Protein AF-A0A1G1DDM7-F1 (afdb_monomer_lite)

Radius of gyration: 16.38 Å; chains: 1; bounding box: 37×44×28 Å

pLDDT: mean 81.48, std 12.4, range [49.31, 96.0]

Secondary structure (DSSP, 8-state):
--HHHHHHHHHHHHHHHHHHHHHHHHHS---EEEEE-SSSSEEEEPTTS-EEEE------S-HHHHHHHHHHHHTT-

Structure (mmCIF, N/CA/C/O backbone):
data_AF-A0A1G1DDM7-F1
#
_entry.id   AF-A0A1G1DDM7-F1
#
loop_
_atom_site.group_PDB
_atom_site.id
_atom_site.type_symbol
_atom_site.label_atom_id
_atom_site.label_alt_id
_atom_site.label_comp_id
_atom_site.label_asym_id
_atom_site.label_entity_id
_atom_site.label_seq_id
_atom_site.pdbx_PDB_ins_code
_atom_site.Cartn_x
_atom_site.Cartn_y
_atom_site.Cartn_z
_atom_site.occupancy
_atom_site.B_iso_or_equiv
_atom_site.auth_seq_id
_atom_site.auth_comp_id
_atom_site.auth_asym_id
_atom_site.auth_atom_id
_atom_site.pdbx_PDB_model_num
ATOM 1 N N . MET A 1 1 ? 15.521 16.274 13.441 1.00 55.62 1 MET A N 1
ATOM 2 C CA . MET A 1 1 ? 15.071 15.801 12.118 1.00 55.62 1 MET A CA 1
ATOM 3 C C . MET A 1 1 ? 15.760 16.657 11.082 1.00 55.62 1 MET A C 1
ATOM 5 O O . MET A 1 1 ? 15.722 17.872 11.219 1.00 55.62 1 MET A O 1
ATOM 9 N N . SER A 1 2 ? 16.462 16.035 10.141 1.00 73.31 2 SER A N 1
ATOM 10 C CA . SER A 1 2 ? 17.133 16.741 9.044 1.00 73.31 2 SER A CA 1
ATOM 11 C C . SER A 1 2 ? 16.160 17.003 7.891 1.00 73.31 2 SER A C 1
ATOM 13 O O . SER A 1 2 ? 15.213 16.239 7.697 1.00 73.31 2 SER A O 1
ATOM 15 N N . ASP A 1 3 ? 16.415 18.030 7.082 1.00 73.38 3 ASP A N 1
ATOM 16 C CA . ASP A 1 3 ? 15.589 18.374 5.910 1.00 73.38 3 ASP A CA 1
ATOM 17 C C . ASP A 1 3 ? 15.420 17.197 4.932 1.00 73.38 3 ASP A C 1
ATOM 19 O O . ASP A 1 3 ? 14.387 17.041 4.280 1.00 73.38 3 ASP A O 1
ATOM 23 N N . LYS A 1 4 ? 16.412 16.300 4.887 1.00 65.81 4 LYS A N 1
ATOM 24 C CA . LYS A 1 4 ? 16.392 15.077 4.078 1.00 65.81 4 LYS A CA 1
ATOM 25 C C . LYS A 1 4 ? 15.341 14.065 4.550 1.00 65.81 4 LYS A C 1
ATOM 27 O O . LYS A 1 4 ? 14.703 13.414 3.725 1.00 65.81 4 LYS A O 1
ATOM 32 N N . GLU A 1 5 ? 15.151 13.928 5.860 1.00 65.25 5 GLU A N 1
ATOM 33 C CA . GLU A 1 5 ? 14.137 13.031 6.437 1.00 65.25 5 GLU A CA 1
ATOM 34 C C . GLU A 1 5 ? 12.723 13.578 6.221 1.00 65.25 5 GLU A C 1
ATOM 36 O O . GLU A 1 5 ? 11.794 12.813 5.961 1.00 65.25 5 GLU A O 1
ATOM 41 N N . LEU A 1 6 ? 12.571 14.905 6.283 1.00 65.19 6 LEU A N 1
ATOM 42 C CA . LEU A 1 6 ? 11.326 15.603 5.963 1.00 65.19 6 LEU A CA 1
ATOM 43 C C . LEU A 1 6 ? 10.923 15.385 4.501 1.00 65.19 6 LEU A C 1
ATOM 45 O O . LEU A 1 6 ? 9.790 14.986 4.238 1.00 65.19 6 LEU A O 1
ATOM 49 N N . GLY A 1 7 ? 11.862 15.556 3.565 1.00 63.28 7 GLY A N 1
ATOM 50 C CA . GLY A 1 7 ? 11.608 15.328 2.142 1.00 63.28 7 GLY A CA 1
ATOM 51 C C . GLY A 1 7 ? 11.170 13.894 1.833 1.00 63.28 7 GLY A C 1
ATOM 52 O O . GLY A 1 7 ? 10.194 13.696 1.114 1.00 63.28 7 GLY A O 1
ATOM 53 N N . LYS A 1 8 ? 11.828 12.890 2.429 1.00 70.31 8 LYS A N 1
ATOM 54 C CA . LYS A 1 8 ? 11.484 11.472 2.219 1.00 70.31 8 LYS A CA 1
ATOM 55 C C . LYS A 1 8 ? 10.055 11.150 2.669 1.00 70.31 8 LYS A C 1
ATOM 57 O O . LYS A 1 8 ? 9.301 10.551 1.911 1.00 70.31 8 LYS A O 1
ATOM 62 N N . LYS A 1 9 ? 9.653 11.631 3.850 1.00 73.44 9 LYS A N 1
ATOM 63 C CA . LYS A 1 9 ? 8.292 11.430 4.377 1.00 73.44 9 LYS A CA 1
ATOM 64 C C . LYS A 1 9 ? 7.208 12.080 3.514 1.00 73.44 9 LYS A C 1
ATOM 66 O O . LYS A 1 9 ? 6.105 11.549 3.415 1.00 73.44 9 LYS A O 1
ATOM 71 N N . MET A 1 10 ? 7.493 13.234 2.907 1.00 75.12 10 MET A N 1
ATOM 72 C CA . MET A 1 10 ? 6.542 13.906 2.012 1.00 75.12 10 MET A CA 1
ATOM 73 C C . MET A 1 10 ? 6.344 13.135 0.704 1.00 75.12 10 MET A C 1
ATOM 75 O O . MET A 1 10 ? 5.212 13.023 0.230 1.00 75.12 10 MET A O 1
ATOM 79 N N . VAL A 1 11 ? 7.420 12.570 0.149 1.00 79.81 11 VAL A N 1
ATOM 80 C CA . VAL A 1 11 ? 7.347 11.708 -1.040 1.00 79.81 11 VAL A CA 1
ATOM 81 C C . VAL A 1 11 ? 6.541 10.446 -0.735 1.00 79.81 11 VAL A C 1
ATOM 83 O O . VAL A 1 11 ? 5.555 10.191 -1.419 1.00 79.81 11 VAL A O 1
ATOM 86 N N . G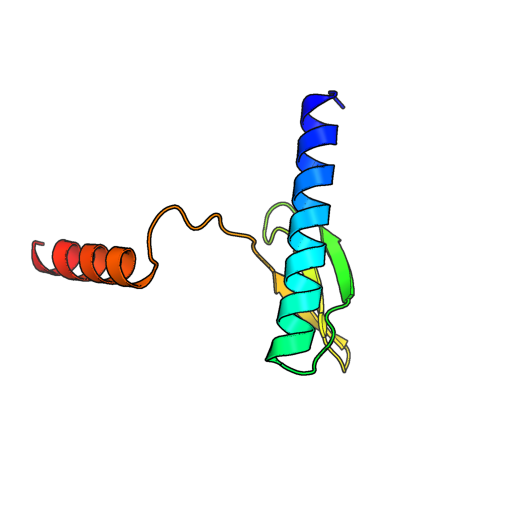LU A 1 12 ? 6.869 9.736 0.346 1.00 79.69 12 GLU A N 1
ATOM 87 C CA . GLU A 1 12 ? 6.172 8.506 0.761 1.00 79.69 12 GLU A CA 1
ATOM 88 C C . GLU A 1 12 ? 4.661 8.725 0.959 1.00 79.69 12 GLU A C 1
ATOM 90 O O . GLU A 1 12 ? 3.839 7.908 0.547 1.00 79.69 12 GLU A O 1
ATOM 95 N N . ARG A 1 13 ? 4.268 9.863 1.545 1.00 83.31 13 ARG A N 1
ATOM 96 C CA . ARG A 1 13 ? 2.853 10.222 1.712 1.00 83.31 13 ARG A CA 1
ATOM 97 C C . ARG A 1 13 ? 2.149 10.470 0.378 1.00 83.31 13 ARG A C 1
ATOM 99 O O . ARG A 1 13 ? 1.013 10.043 0.207 1.00 83.31 13 ARG A O 1
ATOM 106 N N . THR A 1 14 ? 2.821 11.137 -0.555 1.00 88.62 14 THR A N 1
ATOM 107 C CA . THR A 1 14 ? 2.272 11.419 -1.888 1.00 88.62 14 THR A CA 1
ATOM 108 C C . THR A 1 14 ? 2.090 10.123 -2.687 1.00 88.62 14 THR A C 1
ATOM 110 O O . THR A 1 14 ? 1.059 9.909 -3.319 1.00 88.62 14 THR A O 1
ATOM 113 N N . GLU A 1 15 ? 3.069 9.218 -2.626 1.00 90.75 15 GLU A N 1
ATOM 114 C CA . GLU A 1 15 ? 2.989 7.898 -3.261 1.00 90.75 15 GLU A CA 1
ATOM 115 C C . GLU A 1 15 ? 1.857 7.047 -2.673 1.00 90.75 15 GLU A C 1
ATOM 117 O O . GLU A 1 15 ? 1.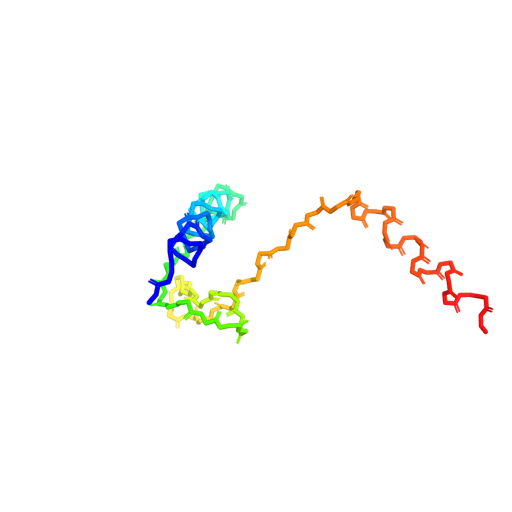117 6.398 -3.420 1.00 90.75 15 GLU A O 1
ATOM 122 N N . LEU A 1 16 ? 1.667 7.098 -1.349 1.00 91.69 16 LEU A N 1
ATOM 123 C CA . LEU A 1 16 ? 0.535 6.451 -0.696 1.00 91.69 16 LEU A CA 1
ATOM 124 C C . LEU A 1 16 ? -0.802 7.011 -1.197 1.00 91.69 16 LEU A C 1
ATOM 126 O O . LEU A 1 16 ? -1.701 6.230 -1.494 1.00 91.69 16 LEU A O 1
ATOM 130 N N . GLU A 1 17 ? -0.953 8.331 -1.308 1.00 92.56 17 GLU A N 1
ATOM 131 C CA . GLU A 1 17 ? -2.191 8.955 -1.796 1.00 92.56 17 GLU A CA 1
ATOM 132 C C . GLU A 1 17 ? -2.555 8.454 -3.203 1.00 92.56 17 GLU A C 1
ATOM 134 O O . GLU A 1 17 ? -3.682 7.998 -3.421 1.00 92.56 17 GLU A O 1
ATOM 139 N N . TYR A 1 18 ? -1.583 8.404 -4.123 1.00 93.62 18 TYR A N 1
ATOM 140 C CA . TYR A 1 18 ? -1.796 7.825 -5.453 1.00 93.62 18 TYR A CA 1
ATOM 141 C C . TYR A 1 18 ? -2.202 6.351 -5.402 1.00 93.62 18 TYR A C 1
ATOM 143 O O . TYR A 1 18 ? -3.088 5.920 -6.147 1.00 93.62 18 TYR A O 1
ATOM 151 N N . PHE A 1 19 ? -1.579 5.568 -4.519 1.00 93.31 19 PHE A N 1
ATOM 152 C CA . PHE A 1 19 ? -1.946 4.169 -4.332 1.00 93.31 19 PHE A CA 1
ATOM 153 C C . PHE A 1 19 ? -3.382 4.012 -3.814 1.00 93.31 19 PHE A C 1
ATOM 155 O O . PHE A 1 19 ? -4.122 3.176 -4.333 1.00 93.31 19 PHE A O 1
ATOM 162 N N . LEU A 1 20 ? -3.802 4.801 -2.820 1.00 94.19 20 LEU A N 1
ATOM 163 C CA . LEU A 1 20 ? -5.145 4.718 -2.236 1.00 94.19 20 LEU A CA 1
ATOM 164 C C . LEU A 1 20 ? -6.232 5.028 -3.273 1.00 94.19 20 LEU A C 1
ATOM 166 O O . LEU A 1 20 ? -7.241 4.317 -3.344 1.00 94.19 20 LEU A O 1
ATOM 170 N N . ASP A 1 21 ? -6.004 6.036 -4.114 1.00 94.94 21 ASP A N 1
ATOM 171 C CA . ASP A 1 21 ? -6.910 6.382 -5.209 1.00 94.94 21 ASP A CA 1
ATOM 172 C C . ASP A 1 21 ? -6.982 5.270 -6.261 1.00 94.94 21 ASP A C 1
ATOM 174 O O . ASP A 1 21 ? -8.079 4.849 -6.648 1.00 94.94 21 ASP A O 1
ATOM 178 N N . ALA A 1 22 ? -5.833 4.731 -6.676 1.00 94.44 22 ALA A N 1
ATOM 179 C CA . ALA A 1 22 ? -5.774 3.620 -7.622 1.00 94.44 22 ALA A CA 1
ATOM 180 C C . ALA A 1 22 ? -6.444 2.352 -7.066 1.00 94.44 22 ALA A C 1
ATOM 182 O O . ALA A 1 22 ? -7.207 1.691 -7.773 1.00 94.44 22 ALA A O 1
ATOM 183 N N . TYR A 1 23 ? -6.217 2.030 -5.790 1.00 94.00 23 TYR A N 1
ATOM 184 C CA . TYR A 1 23 ? -6.838 0.895 -5.111 1.00 94.00 23 TYR A CA 1
ATOM 185 C C . TYR A 1 23 ? -8.360 1.038 -5.083 1.00 94.00 23 TYR A C 1
ATOM 187 O O . TYR A 1 23 ? -9.081 0.093 -5.418 1.00 94.00 23 TYR A O 1
ATOM 195 N N . LYS A 1 24 ? -8.861 2.228 -4.739 1.00 95.19 24 LYS A N 1
ATOM 196 C CA . LYS A 1 24 ? -10.295 2.525 -4.748 1.00 95.19 24 LYS A CA 1
ATOM 197 C C . LYS A 1 24 ? -10.889 2.402 -6.141 1.00 95.19 24 LYS A C 1
ATOM 199 O O . LYS A 1 24 ? -11.956 1.810 -6.282 1.00 95.19 24 LYS A O 1
ATOM 204 N N . TYR A 1 25 ? -10.213 2.931 -7.155 1.00 96.00 25 TYR A N 1
ATOM 205 C CA . TYR A 1 25 ? -10.653 2.812 -8.540 1.00 96.00 25 TYR A CA 1
ATOM 206 C C . TYR A 1 25 ? -10.717 1.345 -8.997 1.00 96.00 25 TYR A C 1
ATOM 208 O O . TYR A 1 25 ? -11.717 0.925 -9.571 1.00 96.00 25 TYR A O 1
ATOM 216 N N . ALA A 1 26 ? -9.687 0.549 -8.697 1.00 95.69 26 ALA A N 1
ATOM 217 C CA . ALA A 1 26 ? -9.582 -0.837 -9.150 1.00 95.69 26 ALA A CA 1
ATOM 218 C C . ALA A 1 26 ? -10.498 -1.815 -8.393 1.00 95.69 26 ALA A C 1
ATOM 220 O O . ALA A 1 26 ? -10.963 -2.793 -8.974 1.00 95.69 26 ALA A O 1
ATOM 221 N N . THR A 1 27 ? -10.736 -1.587 -7.098 1.00 92.50 27 THR A N 1
ATOM 222 C CA . THR A 1 27 ? -11.443 -2.545 -6.222 1.00 92.50 27 THR A CA 1
ATOM 223 C C . THR A 1 27 ? -12.820 -2.071 -5.761 1.00 92.50 27 THR A C 1
ATOM 225 O O . THR A 1 27 ? -13.583 -2.857 -5.202 1.00 92.50 27 THR A O 1
ATOM 228 N N . GLY A 1 28 ? -13.137 -0.783 -5.927 1.00 94.50 28 GLY A N 1
ATOM 229 C CA . GLY A 1 28 ? -14.325 -0.146 -5.353 1.00 94.50 28 GLY A CA 1
ATOM 230 C C . GLY A 1 28 ? -14.263 0.063 -3.832 1.00 94.50 28 GLY A C 1
ATOM 231 O O . GLY A 1 28 ? -15.189 0.637 -3.258 1.00 94.50 28 GLY A O 1
ATOM 232 N N . GLN A 1 29 ? -13.192 -0.370 -3.160 1.00 92.25 29 GLN A N 1
ATOM 233 C CA . GLN A 1 29 ? -13.037 -0.281 -1.707 1.00 92.25 29 GLN A CA 1
ATOM 234 C C . GLN A 1 29 ? -12.116 0.873 -1.312 1.00 92.25 29 GLN A C 1
ATOM 236 O O . GLN A 1 29 ? -11.108 1.128 -1.961 1.00 92.25 29 GLN A O 1
ATOM 241 N N . ARG A 1 30 ? -12.426 1.554 -0.207 1.00 92.88 30 ARG A N 1
ATOM 242 C CA . ARG A 1 30 ? -11.538 2.577 0.363 1.00 92.88 30 ARG A CA 1
ATOM 243 C C . ARG A 1 30 ? -10.628 1.962 1.416 1.00 92.88 30 ARG A C 1
ATOM 245 O O . ARG A 1 30 ? -11.068 1.116 2.188 1.00 92.88 30 ARG A O 1
ATOM 252 N N . LEU A 1 31 ? -9.384 2.416 1.439 1.00 94.62 31 LEU A N 1
ATOM 253 C CA . LEU A 1 31 ? -8.451 2.175 2.527 1.00 94.62 31 LEU A CA 1
ATOM 254 C C . LEU A 1 31 ? -8.231 3.494 3.262 1.00 94.62 31 LEU A C 1
ATOM 256 O O . LEU A 1 31 ? -8.043 4.528 2.625 1.00 94.62 31 LEU A O 1
ATOM 260 N N . GLU A 1 32 ? -8.264 3.452 4.586 1.00 93.12 32 GLU A N 1
ATOM 261 C CA . GLU A 1 32 ? -8.006 4.617 5.432 1.00 93.12 32 GLU A CA 1
ATOM 262 C C . GLU A 1 32 ? -6.689 4.415 6.171 1.00 93.12 32 GLU A C 1
ATOM 264 O O . GLU A 1 32 ? -6.523 3.416 6.869 1.00 93.12 32 GLU A O 1
ATOM 269 N N . LEU A 1 33 ? -5.739 5.337 6.006 1.00 91.88 33 LEU A N 1
ATOM 270 C CA . LEU A 1 33 ? -4.464 5.271 6.716 1.00 91.88 33 LEU A CA 1
ATOM 271 C C . LEU A 1 33 ? -4.701 5.391 8.227 1.00 91.88 33 LEU A C 1
ATOM 273 O O . LEU A 1 33 ? -5.303 6.361 8.684 1.00 91.88 33 LEU A O 1
ATOM 277 N N . VAL A 1 34 ? -4.180 4.434 8.994 1.00 92.06 34 VAL A N 1
ATOM 278 C CA . VAL A 1 34 ? -4.207 4.460 10.463 1.00 92.06 34 VAL A CA 1
ATOM 279 C C . VAL A 1 34 ? -2.892 5.026 10.993 1.00 92.06 34 VAL A C 1
ATOM 281 O O . VAL A 1 34 ? -2.895 5.996 11.747 1.00 92.06 34 VAL A O 1
ATOM 284 N N . TYR A 1 35 ? -1.761 4.446 10.586 1.00 87.81 35 TYR A N 1
ATOM 285 C CA . TYR A 1 35 ? -0.423 4.936 10.924 1.00 87.81 35 TYR A CA 1
ATOM 286 C C . TYR A 1 35 ? 0.624 4.438 9.922 1.00 87.81 35 TYR A C 1
ATOM 288 O O . TYR A 1 35 ? 0.417 3.434 9.240 1.00 87.81 35 TYR A O 1
ATOM 296 N N . SER A 1 36 ? 1.757 5.136 9.845 1.00 86.94 36 SER A N 1
ATOM 297 C CA . SER A 1 36 ? 2.959 4.656 9.158 1.00 86.94 36 SER A CA 1
ATOM 298 C C . SER A 1 36 ? 3.889 3.931 10.132 1.00 86.94 36 SER A C 1
ATOM 300 O O . SER A 1 36 ? 3.942 4.259 11.320 1.00 86.94 36 SER A O 1
ATOM 302 N N . HIS A 1 37 ? 4.610 2.928 9.641 1.00 81.75 37 HIS A N 1
ATOM 303 C CA . HIS A 1 37 ? 5.583 2.153 10.410 1.00 81.75 37 HIS A CA 1
ATOM 304 C C . HIS A 1 37 ? 6.770 1.804 9.502 1.00 81.75 37 HIS A C 1
ATOM 306 O O . HIS A 1 37 ? 6.698 1.956 8.295 1.00 81.75 37 HIS A O 1
ATOM 312 N N . GLU A 1 38 ? 7.892 1.350 10.059 1.00 78.56 38 GLU A N 1
ATOM 313 C CA . GLU A 1 38 ? 9.023 0.892 9.234 1.00 78.56 38 GLU A CA 1
ATOM 314 C C . GLU A 1 38 ? 8.758 -0.428 8.493 1.00 78.56 38 GLU A C 1
ATOM 316 O O . GLU A 1 38 ? 9.432 -0.699 7.507 1.00 78.56 38 GLU A O 1
ATOM 321 N N . LYS A 1 39 ? 7.848 -1.274 9.007 1.00 83.31 39 LYS A N 1
ATOM 322 C CA . LYS A 1 39 ? 7.466 -2.580 8.444 1.00 83.31 39 LYS A CA 1
ATOM 323 C C . LYS A 1 39 ? 6.091 -2.998 8.980 1.00 83.31 39 LYS A C 1
ATOM 325 O O . LYS A 1 39 ? 6.005 -3.338 10.164 1.00 83.31 39 LYS A O 1
ATOM 330 N N . PRO A 1 40 ? 5.038 -3.041 8.151 1.00 84.81 40 PRO A N 1
ATOM 331 C CA . PRO A 1 40 ? 4.976 -2.515 6.780 1.00 84.81 40 PRO A CA 1
ATOM 332 C C . PRO A 1 40 ? 5.084 -0.981 6.757 1.00 84.81 40 PRO A C 1
ATOM 334 O O . PRO A 1 40 ? 4.864 -0.361 7.799 1.00 84.81 40 PRO A O 1
ATOM 337 N N . ASP A 1 41 ? 5.361 -0.385 5.593 1.00 86.69 41 ASP A N 1
ATOM 338 C CA . ASP A 1 41 ? 5.430 1.082 5.429 1.00 86.69 41 ASP A CA 1
ATOM 339 C C . ASP A 1 41 ? 4.184 1.795 5.999 1.00 86.69 41 ASP A C 1
ATOM 341 O O . ASP A 1 41 ? 4.268 2.827 6.678 1.00 86.69 41 ASP A O 1
ATOM 345 N N . PHE A 1 42 ? 3.000 1.213 5.766 1.00 91.75 42 PHE A N 1
ATOM 346 C CA . PHE A 1 42 ? 1.724 1.750 6.231 1.00 91.75 42 PHE A CA 1
ATOM 347 C C . PHE A 1 42 ? 0.775 0.670 6.742 1.00 91.75 42 PHE A C 1
ATOM 349 O O . PHE A 1 42 ? 0.698 -0.439 6.211 1.00 91.75 42 PHE A O 1
ATOM 356 N N . ILE A 1 43 ? -0.020 1.032 7.746 1.00 93.56 43 ILE A N 1
ATOM 357 C CA . ILE A 1 43 ? -1.161 0.253 8.219 1.00 93.56 43 ILE A CA 1
ATOM 358 C C . ILE A 1 43 ? -2.435 1.014 7.880 1.00 93.56 43 ILE A C 1
ATOM 360 O O . ILE A 1 43 ? -2.636 2.148 8.321 1.00 93.56 43 ILE A O 1
ATOM 364 N N . CYS A 1 44 ? -3.306 0.367 7.114 1.00 93.56 44 CYS A N 1
ATOM 365 C CA . CYS A 1 44 ? -4.578 0.915 6.671 1.00 93.56 44 CYS A CA 1
ATOM 366 C C . CYS A 1 44 ? -5.750 0.084 7.196 1.00 93.56 44 CYS A C 1
ATOM 368 O O . CYS A 1 44 ? -5.626 -1.111 7.461 1.00 93.56 44 CYS A O 1
ATOM 370 N N . ASN A 1 45 ? -6.915 0.711 7.291 1.00 95.38 45 ASN A N 1
ATOM 371 C CA . ASN A 1 45 ? -8.172 0.065 7.618 1.00 95.38 45 ASN A CA 1
ATOM 372 C C . ASN A 1 45 ? -9.004 -0.153 6.349 1.00 95.38 45 ASN A C 1
ATOM 374 O O . ASN A 1 45 ? -9.148 0.753 5.525 1.00 95.38 45 ASN A O 1
ATOM 378 N N . ARG A 1 46 ? -9.560 -1.354 6.196 1.00 91.81 46 ARG A N 1
ATOM 379 C CA . ARG A 1 46 ? -10.576 -1.681 5.190 1.00 91.81 46 ARG A CA 1
ATOM 380 C C . ARG A 1 46 ? -11.982 -1.386 5.719 1.00 91.81 46 ARG A C 1
ATOM 382 O O . ARG A 1 46 ? -12.182 -1.270 6.932 1.00 91.81 46 ARG A O 1
ATOM 389 N N . PRO A 1 47 ? -13.000 -1.364 4.838 1.00 86.75 47 PRO A N 1
ATOM 390 C CA . PRO A 1 47 ? -14.383 -1.434 5.286 1.00 86.75 47 PRO A CA 1
ATOM 391 C C . PRO A 1 47 ? -14.563 -2.647 6.211 1.00 86.75 47 PRO A C 1
ATOM 393 O O . PRO A 1 47 ? -13.971 -3.700 5.971 1.00 86.75 47 PRO A O 1
ATOM 396 N N . HIS A 1 48 ? -15.373 -2.491 7.260 1.00 86.44 48 HIS A N 1
ATOM 397 C CA . HIS A 1 48 ? -15.596 -3.480 8.330 1.00 86.44 48 HIS A CA 1
ATOM 398 C C . HIS A 1 48 ? -14.475 -3.633 9.374 1.00 86.44 48 HIS A C 1
ATOM 400 O O . HIS A 1 48 ? -14.540 -4.548 10.190 1.00 86.44 48 HIS A O 1
ATOM 406 N N . GLY A 1 49 ? -13.490 -2.728 9.415 1.00 85.19 49 GLY A N 1
ATOM 407 C CA . GLY A 1 49 ? -12.541 -2.655 10.537 1.00 85.19 49 GLY A CA 1
ATOM 408 C C . GLY A 1 49 ? -11.357 -3.621 10.446 1.00 85.19 49 GLY A C 1
ATOM 409 O O . GLY A 1 49 ? -10.665 -3.846 11.437 1.00 85.19 49 GLY A O 1
ATOM 410 N N . MET A 1 50 ? -11.128 -4.221 9.277 1.00 92.44 50 MET A N 1
ATOM 411 C CA . MET A 1 50 ? -10.001 -5.123 9.055 1.00 92.44 50 MET A CA 1
ATOM 412 C C . MET A 1 50 ? -8.733 -4.333 8.718 1.00 92.44 50 MET A C 1
ATOM 414 O O . MET A 1 50 ? -8.706 -3.574 7.748 1.00 92.44 50 MET A O 1
ATOM 418 N N . LEU A 1 51 ? -7.663 -4.572 9.475 1.00 93.50 51 LEU A N 1
ATOM 419 C CA . LEU A 1 51 ? -6.362 -3.952 9.236 1.00 93.50 51 LEU A CA 1
ATOM 420 C C . LEU A 1 51 ? -5.606 -4.643 8.100 1.00 93.50 51 LEU A C 1
ATOM 422 O O . LEU A 1 51 ? -5.598 -5.871 7.993 1.00 93.50 51 LEU A O 1
ATOM 426 N N . VAL A 1 52 ? -4.937 -3.842 7.274 1.00 92.44 52 VAL A N 1
ATOM 427 C CA . VAL A 1 52 ? -4.068 -4.302 6.190 1.00 92.44 52 VAL A CA 1
ATOM 428 C C . VAL A 1 52 ? -2.740 -3.559 6.220 1.00 92.44 52 VAL A C 1
ATOM 430 O O . VAL A 1 52 ? -2.700 -2.349 6.431 1.00 92.44 52 VAL A O 1
ATOM 433 N N . GLY A 1 53 ? -1.654 -4.292 5.988 1.00 92.81 53 GLY A N 1
ATOM 434 C CA . GLY A 1 53 ? -0.346 -3.704 5.722 1.00 92.81 53 GLY A CA 1
ATOM 435 C C . GLY A 1 53 ? -0.208 -3.332 4.252 1.00 92.81 53 GLY A C 1
ATOM 436 O O . GLY A 1 53 ? -0.550 -4.137 3.384 1.00 92.81 53 GLY A O 1
ATOM 437 N N . VAL A 1 54 ? 0.293 -2.132 3.983 1.00 91.00 54 VAL A N 1
ATOM 438 C CA . VAL A 1 54 ? 0.645 -1.653 2.645 1.00 91.00 54 VAL A CA 1
ATOM 439 C C . VAL A 1 54 ? 2.143 -1.381 2.626 1.00 91.00 54 VAL A C 1
ATOM 441 O O . VAL A 1 54 ? 2.635 -0.600 3.434 1.00 91.00 54 VAL A O 1
ATOM 444 N N . GLU A 1 55 ? 2.836 -2.032 1.697 1.00 91.25 55 GLU A N 1
ATOM 445 C CA . GLU A 1 55 ? 4.261 -1.842 1.425 1.00 91.25 55 GLU A CA 1
ATOM 446 C C . GLU A 1 55 ? 4.398 -1.259 0.018 1.00 91.25 55 GLU A C 1
ATOM 448 O O . GLU A 1 55 ? 3.905 -1.852 -0.952 1.00 91.25 55 GLU A O 1
ATOM 453 N N . LEU A 1 56 ? 5.044 -0.103 -0.109 1.00 88.50 56 LEU A N 1
ATOM 454 C CA . LEU A 1 56 ? 5.286 0.520 -1.403 1.00 88.50 56 LEU A CA 1
ATOM 455 C C . LEU A 1 56 ? 6.644 0.063 -1.925 1.00 88.50 56 LEU A C 1
ATOM 457 O O . LEU A 1 56 ? 7.689 0.276 -1.323 1.00 88.50 56 LEU A O 1
ATOM 461 N N . THR A 1 57 ? 6.639 -0.587 -3.085 1.00 84.50 57 THR A N 1
ATOM 462 C CA . THR A 1 57 ? 7.870 -1.059 -3.724 1.00 84.50 57 THR A CA 1
ATOM 463 C C . THR A 1 57 ? 8.088 -0.336 -5.040 1.00 84.50 57 THR A C 1
ATOM 465 O O . THR A 1 57 ? 7.233 -0.356 -5.926 1.00 84.50 57 THR A O 1
ATOM 468 N N . GLN A 1 58 ? 9.275 0.246 -5.204 1.00 83.31 58 GLN A N 1
ATOM 469 C CA . GLN A 1 58 ? 9.689 0.808 -6.481 1.00 83.31 58 GLN A CA 1
ATOM 470 C C . GLN A 1 58 ? 9.907 -0.314 -7.505 1.00 83.31 58 GLN A C 1
ATOM 472 O O . GLN A 1 58 ? 10.778 -1.175 -7.355 1.00 83.31 58 GLN A O 1
ATOM 477 N N . VAL A 1 59 ? 9.133 -0.284 -8.587 1.00 76.06 59 VAL A N 1
ATOM 478 C CA . VAL A 1 59 ? 9.278 -1.223 -9.702 1.00 76.06 59 VAL A CA 1
ATOM 479 C C . VAL A 1 59 ? 10.481 -0.801 -10.550 1.00 76.06 59 VAL A C 1
ATOM 481 O O . VAL A 1 59 ? 10.386 0.089 -11.387 1.00 76.06 59 VAL A O 1
ATOM 484 N N . MET A 1 60 ? 11.639 -1.426 -10.320 1.00 76.69 60 MET A N 1
ATOM 485 C CA . MET A 1 60 ? 12.869 -1.148 -11.085 1.00 76.69 60 MET A CA 1
ATOM 486 C C . MET A 1 60 ? 12.949 -1.898 -12.429 1.00 76.69 60 MET A C 1
ATOM 488 O O . MET A 1 60 ? 13.774 -1.565 -13.277 1.00 76.69 60 MET A O 1
ATOM 492 N N . ARG A 1 61 ? 12.119 -2.929 -12.625 1.00 68.81 61 ARG A N 1
ATOM 493 C CA . ARG A 1 61 ? 12.005 -3.754 -13.841 1.00 68.81 61 ARG A CA 1
ATOM 494 C C . ARG A 1 61 ? 10.578 -4.267 -13.980 1.00 68.81 61 ARG A C 1
ATOM 496 O O . ARG A 1 61 ? 9.892 -4.386 -12.968 1.00 68.81 61 ARG A O 1
ATOM 503 N N . ASP A 1 62 ? 10.162 -4.624 -15.197 1.00 74.25 62 ASP A N 1
ATOM 504 C CA . ASP A 1 62 ? 8.867 -5.279 -15.414 1.00 74.25 62 ASP A CA 1
ATOM 505 C C . ASP A 1 62 ? 8.746 -6.515 -14.490 1.00 74.25 62 ASP A C 1
ATOM 507 O O . ASP A 1 62 ? 9.636 -7.378 -14.496 1.00 7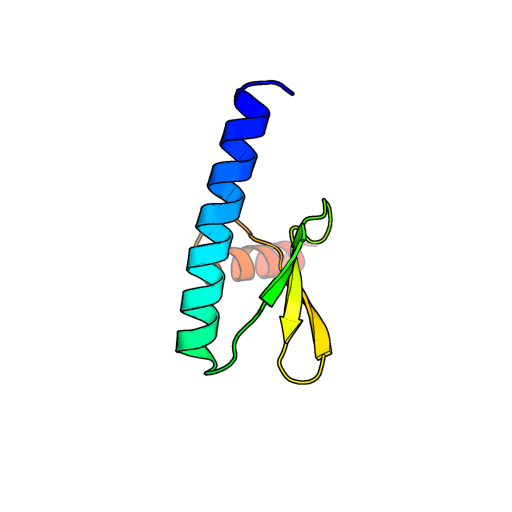4.25 62 ASP A O 1
ATOM 511 N N . PRO A 1 63 ? 7.681 -6.618 -13.671 1.00 68.25 63 PRO A N 1
ATOM 512 C CA . PRO A 1 63 ? 7.503 -7.723 -12.731 1.00 68.25 63 PRO A CA 1
ATOM 513 C C . PRO A 1 63 ? 7.511 -9.105 -13.397 1.00 68.25 63 PRO A C 1
ATOM 515 O O . PRO A 1 63 ? 7.920 -10.088 -12.773 1.00 68.25 63 PRO A O 1
ATOM 518 N N . ARG A 1 64 ? 7.084 -9.195 -14.663 1.00 68.81 64 ARG A N 1
ATOM 519 C CA . ARG A 1 64 ? 7.077 -10.448 -15.429 1.00 68.81 64 ARG A CA 1
ATOM 520 C C . ARG A 1 64 ? 8.500 -10.911 -15.718 1.00 68.81 64 ARG A C 1
ATOM 522 O O . ARG A 1 64 ? 8.794 -12.090 -15.545 1.00 68.81 64 ARG A O 1
ATOM 529 N N . ASP A 1 65 ? 9.395 -9.991 -16.060 1.00 72.75 65 ASP A N 1
ATOM 530 C CA . ASP A 1 65 ? 10.797 -10.300 -16.354 1.00 72.75 65 ASP A CA 1
ATOM 531 C C . ASP A 1 65 ? 11.558 -10.713 -15.083 1.00 72.75 65 ASP A C 1
ATOM 533 O O . ASP A 1 65 ? 12.306 -11.693 -15.079 1.00 72.75 65 ASP A O 1
ATOM 537 N N . ALA A 1 66 ? 11.304 -10.028 -13.962 1.00 67.56 66 ALA A N 1
ATOM 538 C CA . ALA A 1 66 ? 11.902 -10.360 -12.665 1.00 67.56 66 ALA A CA 1
ATOM 539 C C . ALA A 1 66 ? 11.487 -11.757 -12.148 1.00 67.56 66 ALA A C 1
ATOM 541 O O . ALA A 1 66 ? 12.288 -12.473 -11.528 1.00 67.56 66 ALA A O 1
ATOM 542 N N . LEU A 1 67 ? 10.245 -12.172 -12.424 1.00 69.94 67 LEU A N 1
ATOM 543 C CA . LEU A 1 67 ? 9.746 -13.506 -12.092 1.00 69.94 67 LEU A CA 1
ATOM 544 C C . LEU A 1 67 ? 10.500 -14.599 -12.866 1.00 69.94 67 LEU A C 1
ATOM 546 O O . LEU A 1 67 ? 10.953 -15.578 -12.263 1.00 69.94 67 LEU A O 1
ATOM 550 N N . TRP A 1 68 ? 10.684 -14.424 -14.179 1.00 65.75 68 TRP A N 1
ATOM 551 C CA . TRP A 1 68 ? 11.375 -15.405 -15.021 1.00 65.75 68 TRP A CA 1
ATOM 552 C C . TRP A 1 68 ? 12.844 -15.586 -14.633 1.00 65.75 68 TRP A C 1
ATOM 554 O O . TRP A 1 68 ? 13.303 -16.725 -14.532 1.00 65.75 68 TRP A O 1
ATOM 564 N N . ASP A 1 69 ? 13.556 -14.510 -14.298 1.00 66.06 69 ASP A N 1
ATOM 565 C CA . ASP A 1 69 ? 14.943 -14.581 -13.815 1.00 66.06 69 ASP A CA 1
ATOM 566 C C . ASP A 1 69 ? 15.071 -15.393 -12.519 1.00 66.06 69 ASP A C 1
ATOM 568 O O . ASP A 1 69 ? 16.011 -16.175 -12.345 1.00 66.06 69 ASP A O 1
ATOM 572 N N . THR A 1 70 ? 14.110 -15.244 -11.604 1.00 68.69 70 THR A N 1
ATOM 573 C CA . THR A 1 70 ? 14.081 -15.999 -10.343 1.00 68.69 70 THR A CA 1
ATOM 574 C C . THR A 1 70 ? 13.871 -17.490 -10.597 1.00 68.69 70 THR A C 1
ATOM 576 O O . THR A 1 70 ? 14.549 -18.330 -9.998 1.00 68.69 70 THR A O 1
ATOM 579 N N . ILE A 1 71 ? 12.961 -17.833 -11.510 1.00 68.00 71 ILE A N 1
ATOM 580 C CA . ILE A 1 71 ? 12.669 -19.222 -11.887 1.00 68.00 71 ILE A CA 1
ATOM 581 C C . ILE A 1 71 ? 13.869 -19.852 -12.610 1.00 68.00 71 ILE A C 1
ATOM 583 O O . ILE A 1 71 ? 14.267 -20.974 -12.288 1.00 68.00 71 ILE A O 1
ATOM 587 N N . ILE A 1 72 ? 14.490 -19.128 -13.545 1.00 69.38 72 ILE A N 1
ATOM 588 C CA . ILE A 1 72 ? 15.655 -19.599 -14.307 1.00 69.38 72 ILE A CA 1
ATOM 589 C C . ILE A 1 72 ? 16.87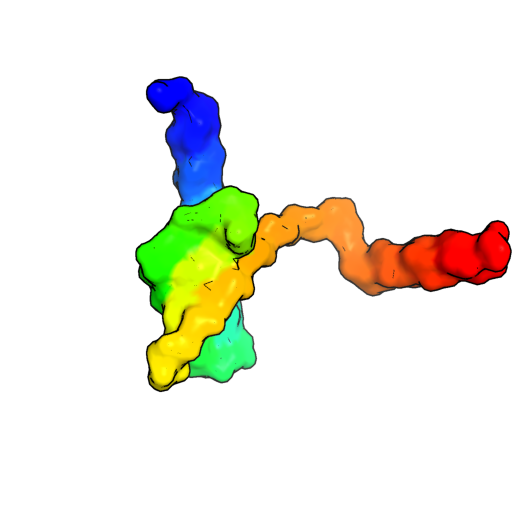5 -19.769 -13.390 1.00 69.38 72 ILE A C 1
ATOM 591 O O . ILE A 1 72 ? 17.576 -20.777 -13.494 1.00 69.38 72 ILE A O 1
ATOM 595 N N . LYS A 1 73 ? 17.113 -18.851 -12.441 1.00 67.25 73 LYS A N 1
ATOM 596 C CA . LYS A 1 73 ? 18.190 -18.992 -11.442 1.00 67.25 73 LYS A CA 1
ATOM 597 C C . LYS A 1 73 ? 17.992 -20.199 -10.525 1.00 67.25 73 LYS A C 1
ATOM 599 O O . LYS A 1 73 ? 18.971 -20.867 -10.206 1.00 67.25 73 LYS A O 1
ATOM 604 N N . LYS A 1 74 ? 16.752 -20.508 -10.126 1.00 59.81 74 LYS A N 1
ATOM 605 C CA . LYS A 1 74 ? 16.444 -21.688 -9.295 1.00 59.81 74 LYS A CA 1
ATOM 606 C C . LYS A 1 74 ? 16.666 -23.018 -10.021 1.00 59.81 74 LYS A C 1
ATOM 608 O O . LYS A 1 74 ? 16.941 -24.005 -9.358 1.00 59.81 74 LYS A O 1
ATOM 613 N N . ARG A 1 75 ? 16.588 -23.045 -11.356 1.00 55.72 75 ARG A N 1
ATOM 614 C CA . ARG A 1 75 ? 16.839 -24.241 -12.184 1.00 55.72 75 ARG A CA 1
ATOM 615 C C . ARG A 1 75 ? 18.317 -24.555 -12.437 1.00 55.72 75 ARG A C 1
ATOM 617 O O . ARG A 1 75 ? 18.613 -25.625 -12.951 1.00 55.72 75 ARG A O 1
ATOM 624 N N . LYS A 1 76 ? 19.231 -23.630 -12.125 1.00 54.84 76 LYS A N 1
ATOM 625 C CA . LYS A 1 76 ? 20.686 -23.811 -12.289 1.00 54.84 76 LYS A CA 1
ATOM 626 C C . LYS A 1 76 ? 21.401 -24.237 -10.996 1.00 54.84 76 LYS A C 1
ATOM 628 O O . LYS A 1 76 ? 22.626 -24.168 -10.949 1.00 54.84 76 LYS A O 1
ATOM 633 N N . ARG A 1 77 ? 20.657 -24.612 -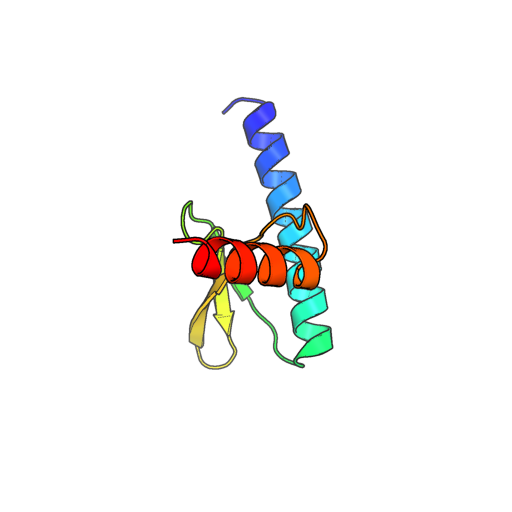9.952 1.00 49.31 77 ARG A N 1
ATOM 634 C CA . ARG A 1 77 ? 21.187 -25.159 -8.697 1.00 49.31 77 ARG A CA 1
ATOM 635 C C . ARG A 1 77 ? 20.837 -26.628 -8.572 1.00 49.31 77 ARG A C 1
ATOM 637 O O . ARG A 1 77 ? 19.710 -26.974 -8.986 1.00 49.31 77 ARG A O 1
#

Foldseek 3Di:
DDPVVVVVVVVLVVVVVVVQVV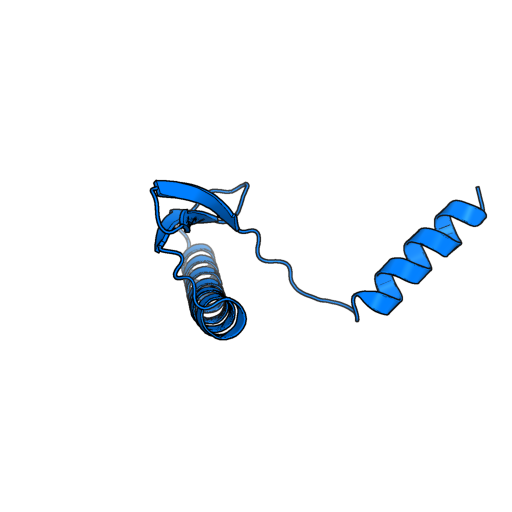CCVVPVWGWAWPDADPVQRTWTATPPGDIDGDHDDDPPDDPVVVVVVVVVVVVVD

Sequence (77 aa):
MSDKELGKKMVERTELEYFLDAYKYATGQRLELVYSHEKPDFICNRPHGMLVGVELTQVMRDPRDALWDTIIKKRKR